Protein AF-A0A0D0BKU7-F1 (afdb_monomer_lite)

Sequence (156 aa):
MKSRGRLQRLSLDFAKAADAMRTWAISEEDDLSDILSSSRTLLAHFSGALSRYSSIQNVIRDNMKAVRTREESLDDLQRRRRRTAASVESIRKKLTRMNQETKAFSAQTDALNTSCEEMRNLDAKIAREQSTIVAFKRKCTKNWLTLKFGGLAECC

InterPro domains:
  IPR027267 AH/BAR domain superfamily [G3DSA:1.20.1270.60] (3-156)
  IPR028245 Eisosome component PIL1/LSP1 [PTHR31962] (7-156)

pLDDT: mean 93.29, std 6.74, range [48.31, 98.38]

Radius of gyration: 30.94 Å; chains: 1; bounding box: 67×17×88 Å

Structure (mmCIF, N/CA/C/O backbone):
data_AF-A0A0D0BKU7-F1
#
_entry.id   AF-A0A0D0BKU7-F1
#
loop_
_atom_site.group_PDB
_atom_site.id
_atom_site.type_symbol
_atom_site.label_atom_id
_atom_site.label_alt_id
_atom_site.label_comp_id
_atom_site.label_asym_id
_atom_site.label_entity_id
_atom_site.label_seq_id
_atom_site.pdbx_PDB_ins_code
_atom_site.Cartn_x
_atom_site.Cartn_y
_atom_site.Cartn_z
_atom_site.occupancy
_atom_site.B_iso_or_equiv
_atom_site.auth_seq_id
_atom_site.auth_comp_id
_atom_site.auth_asym_id
_atom_site.auth_atom_id
_atom_site.pdbx_PDB_model_num
ATOM 1 N N . MET A 1 1 ? 15.046 -5.306 1.803 1.00 48.31 1 MET A N 1
ATOM 2 C CA . MET A 1 1 ? 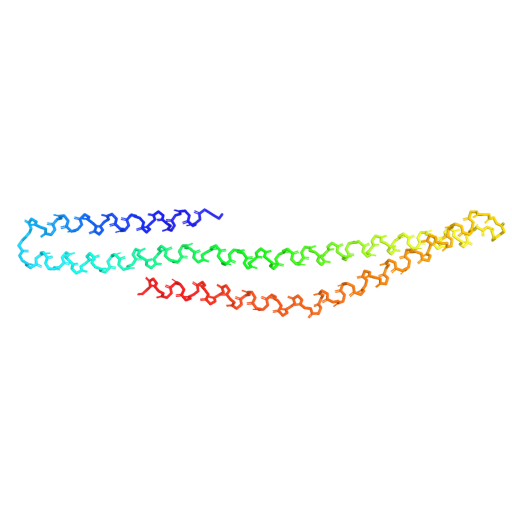14.553 -4.572 0.608 1.00 48.31 1 MET A CA 1
ATOM 3 C C . MET A 1 1 ? 15.610 -3.591 0.054 1.00 48.31 1 MET A C 1
ATOM 5 O O . MET A 1 1 ? 15.347 -2.405 -0.092 1.00 48.31 1 MET A O 1
ATOM 9 N N . LYS A 1 2 ? 16.818 -4.092 -0.272 1.00 57.75 2 LYS A N 1
ATOM 10 C CA . LYS A 1 2 ? 17.979 -3.330 -0.800 1.00 57.75 2 LYS A CA 1
ATOM 11 C C . LYS A 1 2 ? 17.937 -3.108 -2.333 1.00 57.75 2 LYS A C 1
ATOM 13 O O . LYS A 1 2 ? 18.908 -2.641 -2.909 1.00 57.75 2 LYS A O 1
ATOM 18 N N . SER A 1 3 ? 16.852 -3.479 -3.022 1.00 63.75 3 SER A N 1
ATOM 19 C CA . SER A 1 3 ? 16.828 -3.588 -4.493 1.00 63.75 3 SER A CA 1
ATOM 20 C C . SER A 1 3 ? 16.721 -2.261 -5.250 1.00 63.75 3 SER A C 1
ATOM 22 O O . SER A 1 3 ? 17.316 -2.161 -6.311 1.00 63.75 3 SER A O 1
ATOM 24 N N . ARG A 1 4 ? 16.047 -1.228 -4.722 1.00 69.88 4 ARG A N 1
ATOM 25 C CA . ARG A 1 4 ? 15.916 0.076 -5.414 1.00 69.88 4 ARG A CA 1
ATOM 26 C C . ARG A 1 4 ? 17.271 0.738 -5.666 1.00 69.88 4 ARG A C 1
ATOM 28 O O . ARG A 1 4 ? 17.563 1.118 -6.791 1.00 69.88 4 ARG A O 1
ATOM 35 N N . GLY A 1 5 ? 18.106 0.837 -4.628 1.00 78.94 5 GLY A N 1
ATOM 36 C CA . GLY A 1 5 ? 19.455 1.395 -4.769 1.00 78.94 5 GLY A CA 1
ATOM 37 C C . GLY A 1 5 ? 20.294 0.611 -5.778 1.00 78.94 5 GLY A C 1
ATOM 38 O O . GLY A 1 5 ? 21.101 1.196 -6.486 1.00 78.94 5 GLY A O 1
ATOM 39 N N . ARG A 1 6 ? 20.037 -0.698 -5.909 1.00 87.00 6 ARG A N 1
ATOM 40 C CA . ARG A 1 6 ? 20.679 -1.546 -6.917 1.00 87.00 6 ARG A CA 1
ATOM 41 C C . ARG A 1 6 ? 20.151 -1.295 -8.331 1.00 87.00 6 ARG A C 1
ATOM 43 O O . ARG A 1 6 ? 20.965 -1.236 -9.233 1.00 87.00 6 ARG A O 1
ATOM 50 N N . LEU A 1 7 ? 18.845 -1.088 -8.525 1.00 90.19 7 LEU A N 1
ATOM 51 C CA . LEU A 1 7 ? 18.269 -0.756 -9.840 1.00 90.19 7 LEU A CA 1
ATOM 52 C C . LEU A 1 7 ? 18.706 0.629 -10.323 1.00 90.19 7 LEU A C 1
ATOM 54 O O . LEU A 1 7 ? 19.073 0.791 -11.479 1.00 90.19 7 LEU A O 1
ATOM 58 N N . GLN A 1 8 ? 18.709 1.620 -9.429 1.00 91.94 8 GLN A N 1
ATOM 59 C CA . GLN A 1 8 ? 19.170 2.963 -9.775 1.00 91.94 8 GLN A CA 1
ATOM 60 C C . GLN A 1 8 ? 20.672 2.983 -10.073 1.00 91.94 8 GLN A C 1
ATOM 62 O O . GLN A 1 8 ? 21.093 3.622 -11.029 1.00 91.94 8 GLN A O 1
ATOM 67 N N . ARG A 1 9 ? 21.473 2.237 -9.305 1.00 93.31 9 ARG A N 1
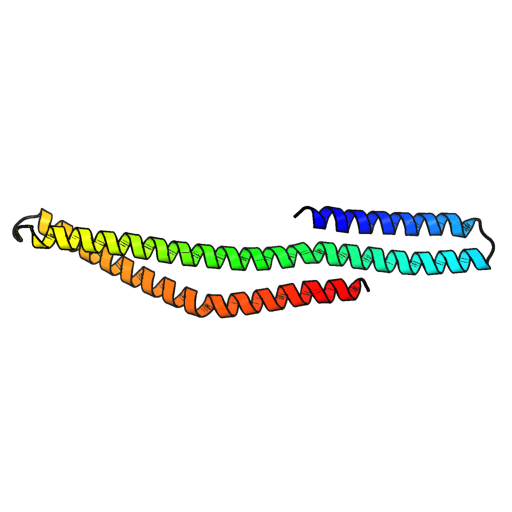ATOM 68 C CA . ARG A 1 9 ? 22.894 2.048 -9.607 1.00 93.31 9 ARG A CA 1
ATOM 69 C C . ARG A 1 9 ? 23.102 1.344 -10.948 1.00 93.31 9 ARG A C 1
ATOM 71 O O . ARG A 1 9 ? 23.879 1.833 -11.747 1.00 93.31 9 ARG A O 1
ATOM 78 N N . LEU A 1 10 ? 22.360 0.272 -11.219 1.00 93.06 10 LEU A N 1
ATOM 79 C CA . LEU A 1 10 ? 22.442 -0.456 -12.485 1.00 93.06 10 LEU A CA 1
ATOM 80 C C . LEU A 1 10 ? 22.086 0.438 -13.685 1.00 93.06 10 LEU A C 1
ATOM 82 O O . LEU A 1 10 ? 22.771 0.402 -14.698 1.00 93.06 10 LEU A O 1
ATOM 86 N N . SER A 1 11 ? 21.064 1.289 -13.555 1.00 94.88 11 SER A N 1
ATOM 87 C CA . SER A 1 11 ? 20.730 2.298 -14.570 1.00 94.88 11 SER A CA 1
ATOM 88 C C . SER A 1 11 ? 21.899 3.259 -14.819 1.00 94.88 11 SER A C 1
ATOM 90 O O . SER A 1 11 ? 22.265 3.482 -15.972 1.00 94.88 11 SER A O 1
ATOM 92 N N . LEU A 1 12 ? 22.540 3.761 -13.757 1.00 95.19 12 LEU A N 1
ATOM 93 C CA . LEU A 1 12 ? 23.724 4.619 -13.876 1.00 95.19 12 LEU A CA 1
ATOM 94 C C . LEU A 1 12 ? 24.910 3.895 -14.525 1.00 95.19 12 LEU A C 1
ATOM 96 O O . LEU A 1 12 ? 25.623 4.501 -15.320 1.00 95.19 12 LEU A O 1
ATOM 100 N N . ASP A 1 13 ? 25.118 2.619 -14.209 1.00 95.94 13 ASP A N 1
ATOM 101 C CA . ASP A 1 13 ? 26.193 1.817 -14.795 1.00 95.94 13 ASP A CA 1
ATOM 102 C C . ASP A 1 13 ? 25.966 1.623 -16.309 1.00 95.94 13 ASP A C 1
ATOM 104 O O . ASP A 1 13 ? 26.893 1.812 -17.095 1.00 95.94 13 ASP A O 1
ATOM 108 N N . PHE A 1 14 ? 24.723 1.376 -16.743 1.00 95.44 14 PHE A N 1
ATOM 109 C CA . PHE A 1 14 ? 24.377 1.323 -18.169 1.00 95.44 14 PHE A CA 1
ATOM 110 C C . PHE A 1 14 ? 24.501 2.673 -18.880 1.00 95.44 14 PHE A C 1
ATOM 112 O O . PHE A 1 14 ? 24.962 2.714 -20.018 1.00 95.44 14 PHE A O 1
ATOM 119 N N . ALA A 1 15 ? 24.151 3.781 -18.218 1.00 94.81 15 ALA A N 1
ATOM 120 C CA . ALA A 1 15 ? 24.344 5.117 -18.785 1.00 94.81 15 ALA A CA 1
ATOM 121 C C . ALA A 1 15 ? 25.834 5.407 -19.029 1.00 94.81 15 ALA A C 1
ATOM 123 O O . ALA A 1 15 ? 26.216 5.854 -20.106 1.00 94.81 15 ALA A O 1
ATOM 124 N N . LYS A 1 16 ? 26.697 5.060 -18.066 1.00 96.00 16 LYS A N 1
ATOM 125 C CA . LYS A 1 16 ? 28.154 5.194 -18.215 1.00 96.00 16 LYS A CA 1
ATOM 126 C C . LYS A 1 16 ? 28.708 4.322 -19.336 1.00 96.00 16 LYS A C 1
ATOM 128 O O . LYS A 1 16 ? 29.554 4.783 -20.094 1.00 96.00 16 LYS A O 1
ATOM 133 N N . ALA A 1 17 ? 28.235 3.082 -19.455 1.00 94.69 17 ALA A N 1
ATOM 134 C CA . ALA A 1 17 ? 28.620 2.205 -20.557 1.00 94.69 17 ALA A CA 1
ATOM 135 C C . ALA A 1 17 ? 28.199 2.789 -21.919 1.00 94.69 17 ALA A C 1
ATOM 137 O O . ALA A 1 17 ? 28.977 2.753 -22.870 1.00 94.69 17 ALA A O 1
ATOM 138 N N . ALA A 1 18 ? 27.012 3.400 -22.001 1.00 94.38 18 ALA A N 1
ATOM 139 C CA . ALA A 1 18 ? 26.542 4.084 -23.203 1.00 94.38 18 ALA A CA 1
ATOM 140 C C . ALA A 1 18 ? 27.441 5.278 -23.585 1.00 94.38 18 ALA A C 1
ATOM 142 O O . ALA A 1 18 ? 27.753 5.475 -24.760 1.00 94.38 18 ALA A O 1
ATOM 143 N N . ASP A 1 19 ? 27.911 6.056 -22.610 1.00 93.25 19 ASP A N 1
ATOM 144 C CA . ASP A 1 19 ? 28.832 7.171 -22.863 1.00 93.25 19 ASP A CA 1
ATOM 145 C C . ASP A 1 19 ? 30.258 6.714 -23.207 1.00 93.25 19 ASP A C 1
ATOM 147 O O . ASP A 1 19 ? 30.926 7.335 -24.040 1.00 93.25 19 ASP A O 1
ATOM 151 N N . ALA A 1 20 ? 30.713 5.595 -22.639 1.00 93.62 20 ALA A N 1
ATOM 152 C CA . ALA A 1 20 ? 31.970 4.968 -23.034 1.00 93.62 20 ALA A CA 1
ATOM 153 C C . ALA A 1 20 ? 31.926 4.510 -24.502 1.00 93.62 20 ALA A C 1
ATOM 155 O O . ALA A 1 20 ? 32.843 4.823 -25.258 1.00 93.62 20 ALA A O 1
ATOM 156 N N . MET A 1 21 ? 30.826 3.879 -24.938 1.00 92.19 21 MET A N 1
ATOM 157 C CA . MET A 1 21 ? 30.629 3.497 -26.345 1.00 92.19 21 MET A CA 1
ATOM 158 C C . MET A 1 21 ? 30.649 4.704 -27.286 1.00 92.19 21 MET A C 1
ATOM 160 O O . MET A 1 21 ? 31.248 4.625 -28.351 1.00 92.19 21 MET A O 1
ATOM 164 N N . ARG A 1 22 ? 30.075 5.848 -26.880 1.00 90.06 22 ARG A N 1
ATOM 165 C CA . ARG A 1 22 ? 30.182 7.101 -27.654 1.00 90.06 22 ARG A CA 1
ATOM 166 C C . ARG A 1 22 ? 31.626 7.518 -27.868 1.00 90.06 22 ARG A C 1
ATOM 168 O O . ARG A 1 22 ? 31.985 7.971 -28.944 1.00 90.06 22 ARG A O 1
ATOM 175 N N . THR A 1 23 ? 32.406 7.459 -26.795 1.00 91.69 23 THR A N 1
ATOM 176 C CA . THR A 1 23 ? 33.792 7.925 -26.799 1.00 91.69 23 THR A CA 1
ATOM 177 C C . THR A 1 23 ? 34.633 7.026 -27.691 1.00 91.69 23 THR A C 1
ATOM 179 O O . THR A 1 23 ? 35.465 7.526 -28.437 1.00 91.69 23 THR A O 1
ATOM 182 N N . TRP A 1 24 ? 34.357 5.723 -27.655 1.00 92.31 24 TRP A N 1
ATOM 183 C CA . TRP A 1 24 ? 35.024 4.752 -28.503 1.00 92.31 24 TRP A CA 1
ATOM 184 C C . TRP A 1 24 ? 34.643 4.908 -29.981 1.00 92.31 24 TRP A C 1
ATOM 186 O O . TRP A 1 24 ? 35.525 4.969 -30.821 1.00 92.31 24 TRP A O 1
ATOM 196 N N . ALA A 1 25 ? 33.361 5.108 -30.303 1.00 92.25 25 ALA A N 1
ATOM 197 C CA . ALA A 1 25 ? 32.891 5.260 -31.685 1.00 92.25 25 ALA A CA 1
ATOM 198 C C . ALA A 1 25 ? 33.574 6.395 -32.475 1.00 92.25 25 ALA A C 1
ATOM 200 O O . ALA A 1 25 ? 33.624 6.342 -33.699 1.00 92.25 25 ALA A O 1
ATOM 201 N N . ILE A 1 26 ? 34.094 7.424 -31.794 1.00 91.75 26 ILE A N 1
ATOM 202 C CA . ILE A 1 26 ? 34.772 8.568 -32.429 1.00 91.75 26 ILE A CA 1
ATOM 203 C C . ILE A 1 26 ? 36.131 8.171 -33.030 1.00 91.75 26 ILE A C 1
ATOM 205 O O . ILE A 1 26 ? 36.585 8.826 -33.964 1.00 91.75 26 ILE A O 1
ATOM 209 N N . SER A 1 27 ? 36.796 7.144 -32.492 1.00 91.56 27 SER A N 1
ATOM 210 C CA . SER A 1 27 ? 38.123 6.711 -32.953 1.00 91.56 27 SER A CA 1
ATOM 211 C C . SER A 1 27 ? 38.093 5.575 -33.974 1.00 91.56 27 SER A C 1
ATOM 213 O O . SER A 1 27 ? 39.158 5.132 -34.390 1.00 91.56 27 SER A O 1
ATOM 215 N N . GLU A 1 28 ? 36.909 5.090 -34.342 1.00 94.75 28 GLU A N 1
ATOM 216 C CA . GLU A 1 28 ? 36.735 3.903 -35.181 1.00 94.75 28 GLU A CA 1
ATOM 217 C C . GLU A 1 28 ? 36.316 4.255 -36.613 1.00 94.75 28 GLU A C 1
ATOM 219 O O . GLU A 1 28 ? 35.827 5.352 -36.887 1.00 94.75 28 GLU A O 1
ATOM 224 N N . GLU A 1 29 ? 36.499 3.299 -37.527 1.00 94.25 29 GLU A N 1
ATOM 225 C CA . GLU A 1 29 ? 36.007 3.385 -38.907 1.00 94.25 29 GLU A CA 1
ATOM 226 C C . GLU A 1 29 ? 34.468 3.367 -38.969 1.00 94.25 29 GLU A C 1
ATOM 228 O O . GLU A 1 29 ? 33.795 2.944 -38.024 1.00 94.25 29 GLU A O 1
ATOM 233 N N . ASP A 1 30 ? 33.917 3.832 -40.094 1.00 92.88 30 ASP A N 1
ATOM 234 C CA . ASP A 1 30 ? 32.496 4.185 -40.260 1.00 92.88 30 ASP A CA 1
ATOM 235 C C . ASP A 1 30 ? 31.543 3.045 -39.847 1.00 92.88 30 ASP A C 1
ATOM 237 O O . ASP A 1 30 ? 30.624 3.250 -39.053 1.00 92.88 30 ASP A O 1
ATOM 241 N N . ASP A 1 31 ? 31.839 1.813 -40.271 1.00 94.25 31 ASP A N 1
ATOM 242 C CA . ASP A 1 31 ? 31.034 0.622 -39.974 1.00 94.25 31 ASP A CA 1
ATOM 243 C C . ASP A 1 31 ? 30.926 0.343 -38.463 1.00 94.25 31 ASP A C 1
ATOM 245 O O . ASP A 1 31 ? 29.851 0.054 -37.927 1.00 94.25 31 ASP A O 1
ATOM 249 N N . LEU A 1 32 ? 32.049 0.430 -37.743 1.00 92.19 32 LEU A N 1
ATOM 250 C CA . LEU A 1 32 ? 32.085 0.177 -36.304 1.00 92.19 32 LEU A CA 1
ATOM 251 C C . LEU A 1 32 ? 31.519 1.370 -35.524 1.00 92.19 32 LEU A C 1
ATOM 253 O O . LEU A 1 32 ? 30.840 1.177 -34.510 1.00 92.19 32 LEU A O 1
ATOM 257 N N . SER A 1 33 ? 31.744 2.590 -36.016 1.00 93.75 33 SER A N 1
ATOM 258 C CA . SER A 1 33 ? 31.162 3.810 -35.458 1.00 93.75 33 SER A CA 1
ATOM 259 C C . SER A 1 33 ? 29.628 3.779 -35.495 1.00 93.75 33 SER A C 1
ATOM 261 O O . SER A 1 33 ? 28.981 4.112 -34.491 1.00 93.75 33 SER A O 1
ATOM 263 N N . ASP A 1 34 ? 29.033 3.295 -36.591 1.00 94.25 34 ASP A N 1
ATOM 264 C CA . ASP A 1 34 ? 27.580 3.146 -36.737 1.00 94.25 34 ASP A CA 1
ATOM 265 C C . ASP A 1 34 ? 27.004 2.089 -35.776 1.00 94.25 34 ASP A C 1
ATOM 267 O O . ASP A 1 34 ? 26.062 2.356 -35.016 1.00 94.25 34 ASP A O 1
ATOM 271 N N . ILE A 1 35 ? 27.632 0.907 -35.701 1.00 95.00 35 ILE A N 1
ATOM 272 C CA . ILE A 1 35 ? 27.214 -0.168 -34.782 1.00 95.00 35 ILE A CA 1
ATOM 273 C C . ILE A 1 35 ? 27.288 0.294 -33.321 1.00 95.00 35 ILE A C 1
ATOM 275 O O . ILE A 1 35 ? 26.357 0.051 -32.540 1.00 95.00 35 ILE A O 1
ATOM 279 N N . LEU A 1 36 ? 28.372 0.970 -32.928 1.00 94.31 36 LEU A N 1
ATOM 280 C CA . LEU A 1 36 ? 28.547 1.488 -31.569 1.00 94.31 36 LEU A CA 1
ATOM 281 C C . LEU A 1 36 ? 27.534 2.594 -31.248 1.00 94.31 36 LEU A C 1
ATOM 283 O O . LEU A 1 36 ? 26.991 2.626 -30.139 1.00 94.31 36 LEU A O 1
ATOM 287 N N . SER A 1 37 ? 27.225 3.463 -32.210 1.00 92.62 37 SER A N 1
ATOM 288 C CA . SER A 1 37 ? 26.225 4.527 -32.059 1.00 92.62 37 SER A CA 1
ATOM 289 C C . SER A 1 37 ? 24.805 3.970 -31.899 1.00 92.62 37 SER A C 1
ATOM 291 O O . SER A 1 37 ? 24.054 4.401 -31.011 1.00 92.62 37 SER A O 1
ATOM 293 N N . SER A 1 38 ? 24.454 2.952 -32.683 1.00 94.19 38 SER A N 1
ATOM 294 C CA . SER A 1 38 ? 23.182 2.232 -32.568 1.00 94.19 38 SER A CA 1
ATOM 295 C C . SER A 1 38 ? 23.071 1.484 -31.233 1.00 94.19 38 SER A C 1
ATOM 297 O O . SER A 1 38 ? 22.084 1.629 -30.503 1.00 94.19 38 SER A O 1
ATOM 299 N N . SER A 1 39 ? 24.127 0.764 -30.843 1.00 95.00 39 SER A N 1
ATOM 300 C CA . SER A 1 39 ? 24.201 0.027 -29.571 1.00 95.00 39 SER A CA 1
ATOM 301 C C . SER A 1 39 ? 24.096 0.955 -28.360 1.00 95.00 39 SER A C 1
ATOM 303 O O . SER A 1 39 ? 23.376 0.668 -27.399 1.00 95.00 39 SER A O 1
ATOM 305 N N . ARG A 1 40 ? 24.755 2.118 -28.419 1.00 95.00 40 ARG A N 1
ATOM 306 C CA . ARG A 1 40 ? 24.631 3.179 -27.417 1.00 95.00 40 ARG A CA 1
ATOM 307 C C . ARG A 1 40 ? 23.189 3.636 -27.253 1.00 95.00 40 ARG A C 1
ATOM 309 O O . ARG A 1 40 ? 22.737 3.790 -26.119 1.00 95.00 40 ARG A O 1
ATOM 316 N N . THR A 1 41 ? 22.494 3.884 -28.358 1.00 94.50 41 THR A N 1
ATOM 317 C CA . THR A 1 41 ? 21.114 4.382 -28.338 1.00 94.50 41 THR A CA 1
ATOM 318 C C . THR A 1 41 ? 20.194 3.391 -27.627 1.00 94.50 41 THR A C 1
ATOM 320 O O . THR A 1 41 ? 19.480 3.773 -26.698 1.00 94.50 41 THR A O 1
ATOM 323 N N . LEU A 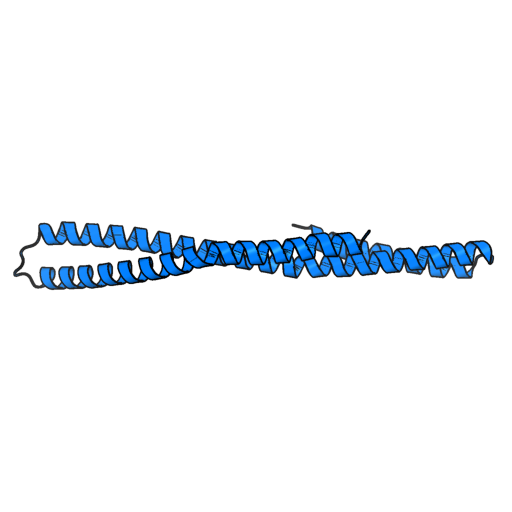1 42 ? 20.293 2.101 -27.961 1.00 94.38 42 LEU A N 1
ATOM 324 C CA . LEU A 1 42 ? 19.546 1.038 -27.280 1.00 94.38 42 LEU A CA 1
ATOM 325 C C . LEU A 1 42 ? 19.863 0.981 -25.779 1.00 94.38 42 LEU A C 1
ATOM 3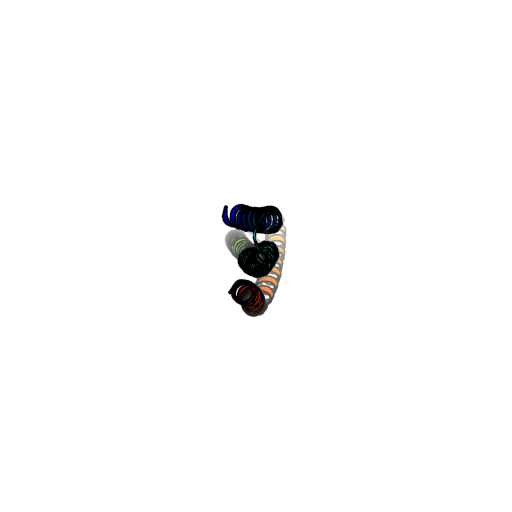27 O O . LEU A 1 42 ? 18.953 0.925 -24.947 1.00 94.38 42 LEU A O 1
ATOM 331 N N . LEU A 1 43 ? 21.146 1.060 -25.411 1.00 94.56 43 LEU A N 1
ATOM 332 C CA . LEU A 1 43 ? 21.559 0.997 -24.009 1.00 94.56 43 LEU A CA 1
ATOM 333 C C . LEU A 1 43 ? 21.103 2.221 -23.200 1.00 94.56 43 LEU A C 1
ATOM 335 O O . LEU A 1 43 ? 20.720 2.088 -22.036 1.00 94.56 43 LEU A O 1
ATOM 339 N N . ALA A 1 44 ? 21.102 3.406 -23.814 1.00 93.94 44 ALA A N 1
ATOM 340 C CA . ALA A 1 44 ? 20.592 4.631 -23.208 1.00 93.94 44 ALA A CA 1
ATOM 341 C C . ALA A 1 44 ? 19.074 4.554 -22.976 1.00 93.94 44 ALA A C 1
ATOM 343 O O . ALA A 1 44 ? 18.604 4.912 -21.892 1.00 93.94 44 ALA A O 1
ATOM 344 N N . HIS A 1 45 ? 18.310 4.024 -23.940 1.00 94.56 45 HIS A N 1
ATOM 345 C CA . HIS A 1 45 ? 16.875 3.775 -23.769 1.00 94.56 45 HIS A CA 1
ATOM 346 C C . HIS A 1 45 ? 16.602 2.802 -22.619 1.00 94.56 45 HIS A C 1
ATOM 348 O O . HIS A 1 45 ? 15.799 3.110 -21.734 1.00 94.56 45 HIS A O 1
ATOM 354 N N . PHE A 1 46 ? 17.324 1.681 -22.571 1.00 95.06 46 PHE A N 1
ATOM 355 C CA . PHE A 1 46 ? 17.194 0.704 -21.492 1.00 95.06 46 PHE A CA 1
ATOM 356 C C . PHE A 1 46 ? 17.568 1.294 -20.122 1.00 95.06 46 PHE A C 1
ATOM 358 O O . PHE A 1 46 ? 16.845 1.114 -19.139 1.00 95.06 46 PHE A O 1
ATOM 365 N N . SER A 1 47 ? 18.655 2.070 -20.045 1.00 95.50 47 SER A N 1
ATOM 366 C CA . SER A 1 47 ? 19.042 2.787 -18.823 1.00 95.50 47 SER A CA 1
ATOM 367 C C . SER A 1 47 ? 17.943 3.747 -18.348 1.00 95.50 47 SER A C 1
ATOM 369 O O . SER A 1 47 ? 17.623 3.775 -17.151 1.00 95.50 47 SER A O 1
ATOM 371 N N . GLY A 1 48 ? 17.329 4.494 -19.273 1.00 94.69 48 GLY A N 1
ATOM 372 C CA . GLY A 1 48 ? 16.212 5.394 -18.996 1.00 94.69 48 GLY A CA 1
ATOM 373 C C . GLY A 1 48 ? 14.979 4.659 -18.464 1.00 94.69 48 GLY A C 1
ATOM 374 O O . GLY A 1 48 ? 14.437 5.041 -17.420 1.00 94.69 48 GLY A O 1
ATOM 375 N N . ALA A 1 49 ? 14.584 3.565 -19.121 1.00 95.31 49 ALA A N 1
ATOM 376 C CA . ALA A 1 49 ? 13.492 2.701 -18.677 1.00 95.31 49 ALA A CA 1
ATOM 377 C C . ALA A 1 49 ? 13.746 2.145 -17.267 1.00 95.31 49 ALA A C 1
ATOM 379 O O . ALA A 1 49 ? 12.885 2.225 -16.390 1.00 95.31 49 ALA A O 1
ATOM 380 N N . LEU A 1 50 ? 14.970 1.690 -16.990 1.00 94.94 50 LEU A N 1
ATOM 381 C CA . LEU A 1 50 ? 15.354 1.158 -15.685 1.00 94.94 50 LEU A CA 1
ATOM 382 C C . LEU A 1 50 ? 15.317 2.222 -14.574 1.00 94.94 50 LEU A C 1
ATOM 384 O O . LEU A 1 50 ? 14.892 1.939 -13.446 1.00 94.94 50 LEU A O 1
ATOM 388 N N . SER A 1 51 ? 15.720 3.458 -14.883 1.00 94.31 51 SER A N 1
ATOM 389 C CA . SER A 1 51 ? 15.620 4.601 -13.964 1.00 94.31 51 SER A CA 1
ATOM 390 C C . SER A 1 51 ? 14.161 4.902 -13.608 1.00 94.31 51 SER A C 1
ATOM 392 O O . SER A 1 51 ? 13.799 5.008 -12.428 1.00 94.31 51 SER A O 1
ATOM 394 N N . ARG A 1 52 ? 13.290 4.950 -14.622 1.00 93.31 52 ARG A N 1
ATOM 395 C CA . ARG A 1 52 ? 11.844 5.140 -14.457 1.00 93.31 52 ARG A CA 1
ATOM 396 C C . ARG A 1 52 ? 11.209 3.991 -13.673 1.00 93.31 52 ARG A C 1
ATOM 398 O O . ARG A 1 52 ? 10.481 4.224 -12.711 1.00 93.31 52 ARG A O 1
ATOM 405 N N . TYR A 1 53 ? 11.557 2.748 -13.978 1.00 94.50 53 TYR A N 1
ATOM 406 C CA . TYR A 1 53 ? 11.078 1.591 -13.230 1.00 94.50 53 TYR A CA 1
ATOM 407 C C . TYR A 1 53 ? 11.511 1.610 -11.754 1.00 94.50 53 TYR A C 1
ATOM 409 O O . TYR A 1 53 ? 10.744 1.231 -10.859 1.00 94.50 53 TYR A O 1
ATOM 417 N N . SER A 1 54 ? 12.723 2.098 -11.470 1.00 93.81 54 SER A N 1
ATOM 418 C CA . SER A 1 54 ? 13.212 2.308 -10.103 1.00 93.81 54 SER A CA 1
ATOM 419 C C . SER A 1 54 ? 12.390 3.361 -9.347 1.00 93.81 54 SER A C 1
ATOM 421 O O . SER A 1 54 ? 12.082 3.169 -8.163 1.00 93.81 54 SER A O 1
ATOM 423 N N . SER A 1 55 ? 11.977 4.447 -10.013 1.00 91.62 55 SER A N 1
ATOM 424 C CA . SER A 1 55 ? 11.167 5.507 -9.396 1.00 91.62 55 SER A CA 1
ATOM 425 C C . SER A 1 55 ? 9.751 5.023 -9.048 1.00 91.62 55 SER A C 1
ATOM 427 O O . SER A 1 55 ? 9.277 5.267 -7.933 1.00 91.62 55 SER A O 1
ATOM 429 N N . ILE A 1 56 ? 9.136 4.219 -9.924 1.00 93.69 56 ILE A N 1
ATOM 430 C CA . ILE A 1 56 ? 7.815 3.601 -9.724 1.00 93.69 56 ILE A CA 1
ATOM 431 C C . ILE A 1 56 ? 7.757 2.750 -8.440 1.00 93.69 56 ILE A C 1
ATOM 433 O O . ILE A 1 56 ? 6.711 2.673 -7.786 1.00 93.69 56 ILE A O 1
ATOM 437 N N . GLN A 1 57 ? 8.877 2.154 -8.006 1.00 91.81 57 GLN A N 1
ATOM 438 C CA . GLN A 1 57 ? 8.916 1.356 -6.771 1.00 91.81 57 GLN A CA 1
ATOM 439 C C . GLN A 1 57 ? 8.512 2.152 -5.515 1.00 91.81 57 GLN A C 1
ATOM 441 O O . GLN A 1 57 ? 8.072 1.543 -4.536 1.00 91.81 57 GLN A O 1
ATOM 446 N N . ASN A 1 58 ? 8.648 3.485 -5.510 1.00 91.00 58 ASN A N 1
ATOM 447 C CA . ASN A 1 58 ? 8.168 4.315 -4.399 1.00 91.00 58 ASN A CA 1
ATOM 448 C C . ASN A 1 58 ? 6.643 4.310 -4.329 1.00 91.00 58 ASN A C 1
ATOM 450 O O . ASN A 1 58 ? 6.083 3.986 -3.288 1.00 91.00 58 ASN A O 1
ATOM 454 N N . VAL A 1 59 ? 5.982 4.550 -5.461 1.00 91.88 59 VAL A N 1
ATOM 455 C CA . VAL A 1 59 ? 4.518 4.565 -5.548 1.00 91.88 59 VAL A CA 1
ATOM 456 C C . VAL A 1 59 ? 3.940 3.206 -5.152 1.00 91.88 59 VAL A C 1
ATOM 458 O O . VAL A 1 59 ? 2.978 3.130 -4.387 1.00 91.88 59 VAL A O 1
ATOM 461 N N . ILE A 1 60 ? 4.559 2.111 -5.606 1.00 94.69 60 ILE A N 1
ATOM 462 C CA . ILE A 1 60 ? 4.183 0.744 -5.210 1.00 94.69 60 ILE A CA 1
ATOM 463 C C . ILE A 1 60 ? 4.271 0.575 -3.689 1.00 94.69 60 ILE A C 1
ATOM 465 O O . ILE A 1 60 ? 3.330 0.090 -3.057 1.00 94.69 60 ILE A O 1
ATOM 469 N N . ARG A 1 61 ? 5.388 1.005 -3.090 1.00 93.38 61 ARG A N 1
ATOM 470 C CA . ARG A 1 61 ? 5.603 0.924 -1.642 1.00 93.38 61 ARG A CA 1
ATOM 471 C C . ARG A 1 61 ? 4.565 1.731 -0.876 1.00 93.38 61 ARG A C 1
ATOM 473 O O . ARG A 1 61 ? 4.071 1.244 0.136 1.00 93.38 61 ARG A O 1
ATOM 480 N N . ASP A 1 62 ? 4.247 2.933 -1.332 1.00 94.69 62 ASP A N 1
ATOM 481 C CA . ASP A 1 62 ? 3.306 3.810 -0.643 1.00 94.69 62 ASP A CA 1
ATOM 482 C C . ASP A 1 62 ? 1.885 3.239 -0.686 1.00 94.69 62 ASP A C 1
ATOM 484 O O . ASP A 1 62 ? 1.202 3.240 0.336 1.00 94.69 62 ASP A O 1
ATOM 488 N N . ASN A 1 63 ? 1.480 2.610 -1.797 1.00 94.88 63 ASN A N 1
ATOM 489 C CA . ASN A 1 63 ? 0.217 1.867 -1.845 1.00 94.88 63 ASN A CA 1
ATOM 490 C C . ASN A 1 63 ? 0.206 0.675 -0.866 1.00 94.88 63 ASN A C 1
ATOM 492 O O . ASN A 1 63 ? -0.779 0.474 -0.157 1.00 94.88 63 ASN A O 1
ATOM 496 N N . MET A 1 64 ? 1.292 -0.108 -0.790 1.00 95.81 64 MET A N 1
ATOM 497 C CA . MET A 1 64 ? 1.389 -1.231 0.158 1.00 95.81 64 MET A CA 1
ATOM 498 C C . MET A 1 64 ? 1.370 -0.762 1.619 1.00 95.81 64 MET A C 1
ATOM 500 O O . MET A 1 64 ? 0.720 -1.380 2.461 1.00 95.81 64 MET A O 1
ATOM 504 N N . LYS A 1 65 ? 2.061 0.343 1.924 1.00 97.12 65 LYS A N 1
ATOM 505 C CA . LYS A 1 65 ? 2.030 0.972 3.249 1.00 97.12 65 LYS A CA 1
ATOM 506 C C . LYS A 1 65 ? 0.627 1.448 3.600 1.00 97.12 65 LYS A C 1
ATOM 508 O O . LYS A 1 65 ? 0.167 1.148 4.689 1.00 97.12 65 LYS A O 1
ATOM 513 N N . ALA A 1 66 ? -0.062 2.123 2.681 1.00 96.44 66 ALA A N 1
ATOM 514 C CA . ALA A 1 66 ? -1.417 2.610 2.918 1.00 96.44 66 ALA A CA 1
ATOM 515 C C . ALA A 1 66 ? -2.395 1.466 3.234 1.00 96.44 66 ALA A C 1
ATOM 517 O O . ALA A 1 66 ? -3.224 1.598 4.133 1.00 96.44 66 ALA A O 1
ATOM 518 N N . VAL A 1 67 ? -2.273 0.324 2.541 1.00 97.88 67 VAL A N 1
ATOM 519 C CA . VAL A 1 67 ? -3.034 -0.893 2.873 1.00 97.88 67 VAL A CA 1
ATOM 520 C C . VAL A 1 67 ? -2.725 -1.360 4.290 1.00 97.88 67 VAL A C 1
ATOM 522 O O . VAL A 1 67 ? -3.655 -1.512 5.079 1.00 97.88 67 VAL A O 1
ATOM 525 N N . ARG A 1 68 ? -1.442 -1.520 4.628 1.00 97.88 68 ARG A N 1
ATOM 526 C CA . ARG A 1 68 ? -1.028 -1.966 5.961 1.00 97.88 68 ARG A CA 1
ATOM 527 C C . ARG A 1 68 ? -1.532 -1.035 7.062 1.00 97.88 68 ARG A C 1
ATOM 529 O O . ARG A 1 68 ? -2.096 -1.509 8.035 1.00 97.88 68 ARG A O 1
ATOM 536 N N . THR A 1 69 ? -1.388 0.278 6.898 1.00 97.88 69 THR A N 1
ATOM 537 C CA . THR A 1 69 ? -1.838 1.264 7.890 1.00 97.88 69 THR A CA 1
ATOM 538 C C . THR A 1 69 ? -3.341 1.159 8.155 1.00 97.88 69 THR A C 1
ATOM 540 O O . THR A 1 69 ? -3.769 1.254 9.303 1.00 97.88 69 THR A O 1
ATOM 543 N N . ARG A 1 70 ? -4.160 0.914 7.122 1.00 97.50 70 ARG A N 1
ATOM 544 C CA . ARG A 1 70 ? -5.599 0.672 7.315 1.00 97.50 70 ARG A CA 1
ATOM 545 C C . ARG A 1 70 ? -5.885 -0.655 8.015 1.00 97.50 70 ARG A C 1
ATOM 547 O O . ARG A 1 70 ? -6.750 -0.703 8.883 1.00 97.50 70 ARG A O 1
ATOM 554 N N . GLU A 1 71 ? -5.155 -1.718 7.679 1.00 97.81 71 GLU A N 1
ATOM 555 C CA . GLU A 1 71 ? -5.269 -3.010 8.374 1.00 97.81 71 GLU A CA 1
ATOM 556 C C . GLU A 1 71 ? -4.914 -2.891 9.861 1.00 97.81 71 GLU A C 1
ATOM 558 O O . GLU A 1 71 ? -5.660 -3.375 10.709 1.00 97.81 71 GLU A O 1
ATOM 563 N N . GLU A 1 72 ? -3.817 -2.203 10.178 1.00 98.19 72 GLU A N 1
ATOM 564 C CA . GLU A 1 72 ? -3.373 -1.934 11.549 1.00 98.19 72 GLU A CA 1
ATOM 565 C C . GLU A 1 72 ? -4.398 -1.086 12.313 1.00 98.19 72 GLU A C 1
ATOM 567 O O . GLU A 1 72 ? -4.704 -1.379 13.468 1.00 98.19 72 GLU A O 1
ATOM 572 N N . SER A 1 73 ? -4.988 -0.074 11.666 1.00 97.31 73 SER A N 1
ATOM 573 C CA . SER A 1 73 ? -6.049 0.742 12.265 1.00 97.31 73 SER A CA 1
ATOM 574 C C . SER A 1 73 ? -7.304 -0.077 12.584 1.00 97.31 73 SER A C 1
ATOM 576 O O . SER A 1 73 ? -7.876 0.071 13.666 1.00 97.31 73 SER A O 1
ATOM 578 N N . LEU A 1 74 ? -7.717 -0.976 11.683 1.00 98.12 74 LEU A N 1
ATOM 579 C CA . LEU A 1 74 ? -8.844 -1.875 11.924 1.00 98.12 74 LEU A CA 1
ATOM 580 C C . LEU A 1 74 ? -8.557 -2.853 13.073 1.00 98.12 74 LEU A C 1
ATOM 582 O O . LEU A 1 74 ? -9.426 -3.067 13.922 1.00 98.12 74 LEU A O 1
ATOM 586 N N . ASP A 1 75 ? -7.356 -3.430 13.127 1.00 98.25 75 ASP A N 1
ATOM 587 C CA . ASP A 1 75 ? -6.966 -4.316 14.227 1.00 98.25 75 ASP A CA 1
ATOM 588 C C . ASP A 1 75 ? -6.938 -3.568 15.572 1.00 98.25 75 ASP A C 1
ATOM 590 O O . ASP A 1 75 ? -7.450 -4.085 16.568 1.00 98.25 75 ASP A O 1
ATOM 594 N N . ASP A 1 76 ? -6.446 -2.323 15.620 1.00 98.25 76 ASP A N 1
ATOM 595 C CA . ASP A 1 76 ? -6.505 -1.510 16.843 1.00 98.25 76 ASP A CA 1
ATOM 596 C C . ASP A 1 76 ? -7.950 -1.261 17.302 1.00 98.25 76 ASP A C 1
ATOM 598 O O . ASP A 1 76 ? -8.270 -1.480 18.475 1.00 98.25 76 ASP A O 1
ATOM 602 N N . LEU A 1 77 ? -8.857 -0.899 16.386 1.00 98.25 77 LEU A N 1
ATOM 603 C CA . LEU A 1 77 ? -10.281 -0.742 16.706 1.00 98.25 77 LEU A CA 1
ATOM 604 C C . LEU A 1 77 ? -10.864 -2.028 17.306 1.00 98.25 77 LEU A C 1
ATOM 606 O O . LEU A 1 77 ? -11.540 -1.985 18.338 1.00 98.25 77 LEU A O 1
ATOM 610 N N . GLN A 1 78 ? -10.563 -3.184 16.712 1.00 98.19 78 GLN A N 1
ATOM 611 C CA . GLN A 1 78 ? -11.022 -4.480 17.212 1.00 98.19 78 GLN A CA 1
ATOM 612 C C . GLN A 1 78 ? -10.426 -4.823 18.585 1.00 98.19 78 GLN A C 1
ATOM 614 O O . GLN A 1 78 ? -11.138 -5.322 19.461 1.00 98.19 78 GLN A O 1
ATOM 619 N N . ARG A 1 79 ? -9.138 -4.532 18.816 1.00 98.31 79 ARG A N 1
ATOM 620 C CA . ARG A 1 79 ? -8.485 -4.704 20.126 1.00 98.31 79 ARG A CA 1
ATOM 621 C C . ARG A 1 79 ? -9.122 -3.814 21.185 1.00 98.31 79 ARG A C 1
ATOM 623 O O . ARG A 1 79 ? -9.418 -4.296 22.277 1.00 98.31 79 ARG A O 1
ATOM 630 N N . ARG A 1 80 ? -9.368 -2.539 20.871 1.00 98.00 80 ARG A N 1
ATOM 631 C CA . ARG A 1 80 ? -10.071 -1.600 21.756 1.00 98.00 80 ARG A CA 1
ATOM 632 C C . ARG A 1 80 ? -11.463 -2.112 22.101 1.00 98.00 80 ARG A C 1
ATOM 634 O O . ARG A 1 80 ? -11.766 -2.229 23.280 1.00 98.00 80 ARG A O 1
ATOM 641 N N . ARG A 1 81 ? -12.240 -2.548 21.108 1.00 98.06 81 ARG A N 1
ATOM 642 C CA . ARG A 1 81 ? -13.583 -3.115 21.308 1.00 98.06 81 ARG A CA 1
ATOM 643 C C . ARG A 1 81 ? -13.577 -4.330 22.236 1.00 98.06 81 ARG A C 1
ATOM 645 O O . ARG A 1 81 ? -14.429 -4.420 23.115 1.00 98.06 81 ARG A O 1
ATOM 652 N N . ARG A 1 82 ? -12.600 -5.238 22.101 1.00 98.00 82 ARG A N 1
ATOM 653 C CA . ARG A 1 82 ? -12.422 -6.380 23.024 1.00 98.00 82 ARG A CA 1
ATOM 654 C C . ARG A 1 82 ? -12.118 -5.930 24.459 1.00 98.00 82 ARG A C 1
ATOM 656 O O . ARG A 1 82 ? -12.701 -6.472 25.394 1.00 98.00 82 ARG A O 1
ATOM 663 N N . ARG A 1 83 ? -11.244 -4.932 24.637 1.00 97.12 83 ARG A N 1
ATOM 664 C CA . ARG A 1 83 ? -10.922 -4.368 25.962 1.00 97.12 83 ARG A CA 1
ATOM 665 C C . ARG A 1 83 ? -12.136 -3.695 26.608 1.00 97.12 83 ARG A C 1
ATOM 667 O O . ARG A 1 83 ? -12.425 -3.974 27.768 1.00 97.12 83 ARG A O 1
ATOM 674 N N . THR A 1 84 ? -12.876 -2.877 25.859 1.00 97.06 84 THR A N 1
ATOM 675 C CA . THR A 1 84 ? -14.088 -2.212 26.362 1.00 97.06 84 THR A CA 1
ATOM 676 C C . THR A 1 84 ? -15.170 -3.233 26.725 1.00 97.06 84 THR A C 1
ATOM 678 O O . THR A 1 84 ? -15.767 -3.124 27.790 1.00 97.06 84 THR A O 1
ATOM 681 N N . ALA A 1 85 ? -15.354 -4.289 25.923 1.00 96.94 85 ALA A N 1
ATOM 682 C CA . ALA A 1 85 ? -16.289 -5.373 26.241 1.00 96.94 85 ALA A CA 1
ATOM 683 C C . ALA A 1 85 ? -15.940 -6.099 27.553 1.00 96.94 85 ALA A C 1
ATOM 685 O O . ALA A 1 85 ? -16.820 -6.348 28.376 1.00 96.94 85 ALA A O 1
ATOM 686 N N . ALA A 1 86 ? -14.656 -6.390 27.788 1.00 96.50 86 ALA A N 1
ATOM 687 C CA . ALA A 1 86 ? -14.208 -6.974 29.052 1.00 96.50 86 ALA A CA 1
ATOM 688 C C . ALA A 1 86 ? -14.446 -6.031 30.250 1.00 96.50 86 ALA A C 1
ATOM 690 O O . ALA A 1 86 ? -14.822 -6.489 31.331 1.00 96.50 86 ALA A O 1
ATOM 691 N N . SER A 1 87 ? -14.272 -4.718 30.056 1.00 95.00 87 SER A N 1
ATOM 692 C CA . SER A 1 87 ? -14.580 -3.702 31.073 1.00 95.00 87 SER A CA 1
ATOM 693 C C . SER A 1 87 ? -16.073 -3.670 31.415 1.00 95.00 87 SER A C 1
ATOM 695 O O . SER A 1 87 ? -16.434 -3.751 32.588 1.00 95.00 87 SER A O 1
ATOM 697 N N . VAL A 1 88 ? -16.947 -3.647 30.400 1.00 95.69 88 VAL A N 1
ATOM 698 C CA . VAL A 1 88 ? -18.412 -3.689 30.570 1.00 95.69 88 VAL A CA 1
ATOM 699 C C . VAL A 1 88 ? -18.840 -4.908 31.382 1.00 95.69 88 VAL A C 1
ATOM 701 O O . VAL A 1 88 ? -19.620 -4.777 32.325 1.00 95.69 88 VAL A O 1
ATOM 704 N N . GLU A 1 89 ? -18.298 -6.084 31.067 1.00 96.06 89 GLU A N 1
ATOM 705 C CA . GLU A 1 89 ? -18.612 -7.313 31.798 1.00 96.06 89 GLU A CA 1
ATOM 706 C C . GLU A 1 89 ? -18.138 -7.257 33.260 1.00 96.06 89 GLU A C 1
ATOM 708 O O . GLU A 1 89 ? -18.849 -7.674 34.175 1.00 96.06 89 GLU A O 1
ATOM 713 N N . SER A 1 90 ? -16.960 -6.682 33.508 1.00 94.69 90 SER A N 1
ATOM 714 C CA . SER A 1 90 ? -16.439 -6.471 34.863 1.00 94.69 90 SER A CA 1
ATOM 715 C C . SER A 1 90 ? -17.328 -5.527 35.683 1.00 94.69 90 SER A C 1
ATOM 717 O O . SER A 1 90 ? -17.665 -5.837 36.828 1.00 94.69 90 SER A O 1
ATOM 719 N N . ILE A 1 91 ? -17.767 -4.408 35.097 1.00 93.62 91 ILE A N 1
ATOM 720 C CA . ILE A 1 91 ? -18.661 -3.443 35.754 1.00 93.62 91 ILE A CA 1
ATOM 721 C C . ILE A 1 91 ? -20.028 -4.084 36.035 1.00 93.62 91 ILE A C 1
ATOM 723 O O . ILE A 1 91 ? -20.531 -3.984 37.154 1.00 93.62 91 ILE A O 1
ATOM 727 N N . ARG A 1 92 ? -20.596 -4.828 35.076 1.00 93.19 92 ARG A N 1
ATOM 728 C CA . ARG A 1 92 ? -21.861 -5.568 35.255 1.00 93.19 92 ARG A CA 1
ATOM 729 C C . ARG A 1 92 ? -21.808 -6.576 36.403 1.00 93.19 92 ARG A C 1
ATOM 731 O O . ARG A 1 92 ? -22.741 -6.643 37.206 1.00 93.19 92 ARG A O 1
ATOM 738 N N . LYS A 1 93 ? -20.709 -7.329 36.523 1.00 94.06 93 LYS A N 1
ATOM 739 C CA . LYS A 1 93 ? -20.493 -8.271 37.636 1.00 94.06 93 LYS A CA 1
ATOM 740 C C . LYS A 1 93 ? -20.366 -7.575 38.991 1.00 94.06 93 LYS A C 1
ATOM 742 O O . LYS A 1 93 ? -20.746 -8.151 40.006 1.00 94.06 93 LYS A O 1
ATOM 747 N N . LYS A 1 94 ? -19.817 -6.356 39.029 1.00 91.38 94 LYS A N 1
ATOM 748 C CA . LYS A 1 94 ? -19.753 -5.551 40.259 1.00 91.38 94 LYS A CA 1
ATOM 749 C C . LYS A 1 94 ? -21.130 -5.015 40.636 1.00 91.38 94 LYS A C 1
ATOM 751 O O . LYS A 1 94 ? -21.543 -5.196 41.774 1.00 91.38 94 LYS A O 1
ATOM 756 N N . LEU A 1 95 ? -21.860 -4.442 39.677 1.00 91.56 95 LEU A N 1
ATOM 757 C CA . LEU A 1 95 ? -23.205 -3.896 39.893 1.00 91.56 95 LEU A CA 1
ATOM 758 C C . LEU A 1 95 ? -24.191 -4.939 40.426 1.00 91.56 95 LEU A C 1
ATOM 760 O O . LEU A 1 95 ? -24.951 -4.636 41.337 1.00 91.56 95 LEU A O 1
ATOM 764 N N . THR A 1 96 ? -24.138 -6.182 39.936 1.00 89.81 96 THR A N 1
ATOM 765 C CA . THR A 1 96 ? -24.999 -7.278 40.431 1.00 89.81 96 THR A CA 1
ATOM 766 C C . THR A 1 96 ? -24.750 -7.659 41.893 1.00 89.81 96 THR A C 1
ATOM 768 O O . THR A 1 96 ? -25.601 -8.303 42.499 1.00 89.81 96 THR A O 1
ATOM 771 N N . ARG A 1 97 ? -23.609 -7.270 42.476 1.00 89.88 97 ARG A N 1
ATOM 772 C CA . ARG A 1 97 ? -23.243 -7.549 43.875 1.00 89.88 97 ARG A CA 1
ATOM 773 C C . ARG A 1 97 ? -23.337 -6.317 44.783 1.00 89.88 97 ARG A C 1
ATOM 775 O O . ARG A 1 97 ? -23.044 -6.429 45.969 1.00 89.88 97 ARG A O 1
ATOM 782 N N . MET A 1 98 ? -23.679 -5.146 44.243 1.00 86.88 98 MET A N 1
ATOM 783 C CA . MET A 1 98 ? -23.723 -3.882 44.986 1.00 86.88 98 MET A CA 1
ATOM 784 C C . MET A 1 98 ? -25.138 -3.545 45.462 1.00 86.88 98 MET A C 1
ATOM 786 O O . MET A 1 98 ? -26.116 -3.823 44.774 1.00 86.88 98 MET A O 1
ATOM 790 N N . ASN A 1 99 ? -25.233 -2.883 46.619 1.00 81.81 99 ASN A N 1
ATOM 791 C CA . ASN A 1 99 ? -26.490 -2.324 47.108 1.00 81.81 99 ASN A CA 1
ATOM 792 C C . ASN A 1 99 ? -26.842 -1.035 46.337 1.00 81.81 99 ASN A C 1
ATOM 794 O O . ASN A 1 99 ? -26.002 -0.136 46.204 1.00 81.81 99 ASN A O 1
ATOM 798 N N . GLN A 1 100 ? -28.081 -0.956 45.851 1.00 81.62 100 GLN A N 1
ATOM 799 C CA . GLN A 1 100 ? -28.568 0.066 44.917 1.00 81.62 100 GLN A CA 1
ATOM 800 C C . GLN A 1 100 ? -28.656 1.470 45.533 1.00 81.62 100 GLN A C 1
ATOM 802 O O . GLN A 1 100 ? -28.598 2.462 44.813 1.00 81.62 100 GLN A O 1
ATOM 807 N N . GLU A 1 101 ? -28.720 1.571 46.860 1.00 79.62 101 GLU A N 1
ATOM 808 C CA . GLU A 1 101 ? -28.883 2.842 47.582 1.00 79.62 101 GLU A CA 1
ATOM 809 C C . GLU A 1 101 ? -27.564 3.609 47.794 1.00 79.62 101 GLU A C 1
ATOM 811 O O . GLU A 1 101 ? -27.542 4.723 48.318 1.00 79.62 101 GLU A O 1
ATOM 816 N N . THR A 1 102 ? -26.426 3.034 47.390 1.00 83.69 102 THR A N 1
ATOM 817 C CA . THR A 1 102 ? -25.113 3.660 47.597 1.00 83.69 102 THR A CA 1
ATOM 818 C C . THR A 1 102 ? -24.750 4.620 46.461 1.00 83.69 102 THR A C 1
ATOM 820 O O . THR A 1 102 ? -24.907 4.301 45.286 1.00 83.69 102 THR A O 1
ATOM 823 N N . LYS A 1 103 ? -24.138 5.775 46.772 1.00 82.94 103 LYS A N 1
ATOM 824 C CA . LYS A 1 103 ? -23.594 6.699 45.745 1.00 82.94 103 LYS A CA 1
ATOM 825 C C . LYS A 1 103 ? -22.626 6.005 44.770 1.00 82.94 103 LYS A C 1
ATOM 827 O O . LYS A 1 103 ? -22.551 6.366 43.599 1.00 82.94 103 LYS A O 1
ATOM 832 N N . ALA A 1 104 ? -21.915 4.980 45.245 1.00 86.12 104 ALA A N 1
ATOM 833 C CA . ALA A 1 104 ? -21.029 4.154 44.430 1.00 86.12 104 ALA A CA 1
ATOM 834 C C . ALA A 1 104 ? -21.778 3.357 43.342 1.00 86.12 104 ALA A C 1
ATOM 836 O O . ALA A 1 104 ? -21.218 3.121 42.273 1.00 86.12 104 ALA A O 1
ATOM 837 N N . PHE A 1 105 ? -23.032 2.963 43.587 1.00 90.00 105 PHE A N 1
ATOM 838 C CA . PHE A 1 105 ? -23.872 2.269 42.610 1.00 90.00 105 PHE A CA 1
ATOM 839 C C . PHE A 1 105 ? -24.230 3.174 41.425 1.00 90.00 105 PHE A C 1
ATOM 841 O O . PHE A 1 105 ? -24.088 2.759 40.272 1.00 90.00 105 PHE A O 1
ATOM 848 N N . SER A 1 106 ? -24.609 4.430 41.697 1.00 88.94 106 SER A N 1
ATOM 849 C CA . SER A 1 106 ? -24.866 5.433 40.651 1.00 88.94 106 SER A CA 1
ATOM 850 C C . SER A 1 106 ? -23.632 5.631 39.770 1.00 88.94 106 SER A C 1
ATOM 852 O O . SER A 1 106 ? -23.714 5.478 38.556 1.00 88.94 106 SER A O 1
ATOM 854 N N . ALA A 1 107 ? -22.461 5.846 40.379 1.00 90.88 107 ALA A N 1
ATOM 855 C CA . ALA A 1 107 ? -21.217 6.049 39.637 1.00 90.88 107 ALA A CA 1
ATOM 856 C C . ALA A 1 107 ? -20.837 4.846 38.748 1.00 90.88 107 ALA A C 1
ATOM 858 O O . ALA A 1 107 ? -20.366 5.022 37.625 1.00 90.88 107 ALA A O 1
ATOM 859 N N . GLN A 1 108 ? -21.053 3.611 39.221 1.00 91.69 108 GLN A N 1
ATOM 860 C CA . GLN A 1 108 ? -20.818 2.407 38.411 1.00 91.69 108 GLN A CA 1
ATOM 861 C C . GLN A 1 108 ? -21.838 2.252 37.277 1.00 91.69 108 GLN A C 1
ATOM 863 O O . GLN A 1 108 ? -21.488 1.766 36.201 1.00 91.69 108 GLN A O 1
ATOM 868 N N . THR A 1 109 ? -23.081 2.684 37.489 1.00 92.94 109 THR A N 1
ATOM 869 C CA . THR A 1 109 ? -24.122 2.699 36.452 1.00 92.94 109 THR A CA 1
ATOM 870 C C . THR A 1 109 ? -23.772 3.690 35.340 1.00 92.94 109 THR A C 1
ATOM 872 O O . THR A 1 109 ? -23.844 3.341 34.161 1.00 92.94 109 THR A O 1
ATOM 875 N N . ASP A 1 110 ? -23.288 4.881 35.691 1.00 93.62 110 ASP A N 1
ATOM 876 C CA . ASP A 1 110 ? -22.841 5.884 34.717 1.00 93.62 110 ASP A CA 1
ATOM 877 C C . ASP A 1 110 ? -21.617 5.403 33.919 1.00 93.62 110 ASP A C 1
ATOM 879 O O . ASP A 1 110 ? -21.567 5.528 32.689 1.00 93.62 110 ASP A O 1
ATOM 883 N N . ALA A 1 111 ? -20.652 4.768 34.594 1.00 93.19 111 ALA A N 1
ATOM 884 C CA . ALA A 1 111 ? -19.490 4.158 33.948 1.00 93.19 111 ALA A CA 1
ATOM 885 C C . ALA A 1 111 ? -19.883 3.017 32.992 1.00 93.19 111 ALA A C 1
ATOM 887 O O . ALA A 1 111 ? -19.298 2.877 31.909 1.00 93.19 111 ALA A O 1
ATOM 888 N N . LEU A 1 112 ? -20.892 2.218 33.363 1.00 95.19 112 LEU A N 1
ATOM 889 C CA . LEU A 1 112 ? -21.449 1.173 32.507 1.00 95.19 112 LEU A CA 1
ATOM 890 C C . LEU A 1 112 ? -22.086 1.772 31.250 1.00 95.19 112 LEU A C 1
ATOM 892 O O . LEU A 1 112 ? -21.779 1.319 30.146 1.00 95.19 112 LEU A O 1
ATOM 896 N N . ASN A 1 113 ? -22.939 2.786 31.412 1.00 95.38 113 ASN A N 1
ATOM 897 C CA . ASN A 1 113 ? -23.613 3.462 30.304 1.00 95.38 113 ASN A CA 1
ATOM 898 C C . ASN A 1 113 ? -22.599 4.059 29.322 1.00 95.38 113 ASN A C 1
ATOM 900 O O . ASN A 1 113 ? -22.668 3.779 28.124 1.00 95.38 113 ASN A O 1
ATOM 904 N N . THR A 1 114 ? -21.593 4.765 29.844 1.00 95.81 114 THR A N 1
ATOM 905 C CA . THR A 1 114 ? -20.502 5.350 29.049 1.00 95.81 114 THR A CA 1
ATOM 906 C C . THR A 1 114 ? -19.728 4.278 28.278 1.00 95.81 114 THR A C 1
ATOM 908 O O . THR A 1 114 ? -19.491 4.409 27.078 1.00 95.81 114 THR A O 1
ATOM 911 N N . SER A 1 115 ? -19.374 3.169 28.935 1.00 95.50 115 SER A N 1
ATOM 912 C CA . SER A 1 115 ? -18.636 2.073 28.291 1.00 95.50 115 SER A CA 1
ATOM 913 C C . SER A 1 115 ? -19.471 1.361 27.217 1.00 95.50 115 SER A C 1
ATOM 915 O O . SER A 1 115 ? -18.940 0.952 26.184 1.00 95.50 115 SER A O 1
ATOM 917 N N . CYS A 1 116 ? -20.786 1.230 27.423 1.00 96.31 116 CYS A N 1
ATOM 918 C CA . CYS A 1 116 ? -21.699 0.672 26.423 1.00 96.31 116 CYS A CA 1
ATOM 919 C C . CYS A 1 116 ? -21.842 1.594 25.205 1.00 96.31 116 CYS A C 1
ATOM 921 O O . CYS A 1 116 ? -21.902 1.114 24.072 1.00 96.31 116 CYS A O 1
ATOM 923 N N . GLU A 1 117 ? -21.878 2.909 25.418 1.00 96.88 117 GLU A N 1
ATOM 924 C CA . GLU A 1 117 ? -21.874 3.887 24.333 1.00 96.88 117 GLU A CA 1
ATOM 925 C C . GLU A 1 117 ? -20.558 3.846 23.543 1.00 96.88 117 GLU A C 1
ATOM 927 O O . GLU A 1 117 ? -20.580 3.786 22.311 1.00 96.88 117 GLU A O 1
ATOM 932 N N . GLU A 1 118 ? -19.411 3.765 24.226 1.00 96.44 118 GLU A N 1
ATOM 933 C CA . GLU A 1 118 ? -18.117 3.577 23.564 1.00 96.44 118 GLU A CA 1
ATOM 934 C C . GLU A 1 118 ? -18.097 2.292 22.722 1.00 96.44 118 GLU A C 1
ATOM 936 O O . GLU A 1 118 ? -17.646 2.323 21.575 1.00 96.44 118 GLU A O 1
ATOM 941 N N . MET A 1 119 ? -18.631 1.176 23.234 1.00 97.06 119 MET A N 1
ATOM 942 C CA . MET A 1 119 ? -18.741 -0.068 22.463 1.00 97.06 119 MET A CA 1
ATOM 943 C C . MET A 1 119 ? -19.554 0.112 21.182 1.00 97.06 119 MET A C 1
ATOM 945 O O . MET A 1 119 ? -19.083 -0.285 20.119 1.00 97.06 119 MET A O 1
ATOM 949 N N . ARG A 1 120 ? -20.732 0.747 21.253 1.00 96.94 120 ARG A N 1
ATOM 950 C CA . ARG A 1 120 ? -21.562 1.018 20.064 1.00 96.94 120 ARG A CA 1
ATOM 951 C C . ARG A 1 120 ? -20.817 1.885 19.049 1.00 96.94 120 ARG A C 1
ATOM 953 O O . ARG A 1 120 ? -20.850 1.607 17.851 1.00 96.94 120 ARG A O 1
ATOM 960 N N . ASN A 1 121 ? -20.091 2.893 19.530 1.00 97.75 121 ASN A N 1
ATOM 961 C CA . ASN A 1 121 ? -19.264 3.755 18.691 1.00 97.75 121 ASN A CA 1
ATOM 962 C C . ASN A 1 121 ? -18.110 2.986 18.024 1.00 97.75 121 ASN A C 1
ATOM 964 O O . ASN A 1 121 ? -17.818 3.211 16.847 1.00 97.75 121 ASN A O 1
ATOM 968 N N . LEU A 1 122 ? -17.454 2.073 18.746 1.00 98.06 122 LEU A N 1
ATOM 969 C CA . LEU A 1 122 ? -16.407 1.206 18.201 1.00 98.06 122 LEU A CA 1
ATOM 970 C C . LEU A 1 122 ? -16.970 0.213 17.181 1.00 98.06 122 LEU A C 1
ATOM 972 O O . LEU A 1 122 ? -16.391 0.081 16.106 1.00 98.06 122 LEU A O 1
ATOM 976 N N . ASP A 1 123 ? -18.104 -0.425 17.468 1.00 98.19 123 ASP A N 1
ATOM 977 C CA . ASP A 1 123 ? -18.767 -1.357 16.552 1.00 98.19 123 ASP A CA 1
ATOM 978 C C . ASP A 1 123 ? -19.157 -0.651 15.238 1.00 98.19 123 ASP A C 1
ATOM 980 O O . ASP A 1 123 ? -18.875 -1.162 14.153 1.00 98.19 123 ASP A O 1
ATOM 984 N N . ALA A 1 124 ? -19.696 0.574 15.309 1.00 98.00 124 ALA A N 1
ATOM 985 C CA . ALA A 1 124 ? -20.003 1.378 14.125 1.00 98.00 124 ALA A CA 1
ATOM 986 C C . ALA A 1 124 ? -18.747 1.727 13.302 1.00 98.00 124 ALA A C 1
ATOM 988 O O . ALA A 1 124 ? -18.768 1.650 12.070 1.00 98.00 124 ALA A O 1
ATOM 989 N N . LYS A 1 125 ? -17.636 2.093 13.959 1.00 97.94 125 LYS A N 1
ATOM 990 C CA . LYS A 1 125 ? -16.352 2.364 13.285 1.00 97.94 125 LYS A CA 1
ATOM 991 C C . LYS A 1 125 ? -15.780 1.107 12.628 1.00 97.94 125 LYS A C 1
ATOM 993 O O . LYS A 1 125 ? -15.359 1.173 11.476 1.00 97.94 125 LYS A O 1
ATOM 998 N N . ILE A 1 126 ? -15.808 -0.029 13.326 1.00 98.38 126 ILE A N 1
ATOM 999 C CA . ILE A 1 126 ? -15.345 -1.324 12.811 1.00 98.38 126 ILE A CA 1
ATOM 1000 C C . ILE A 1 126 ? -16.156 -1.723 11.577 1.00 98.38 126 ILE A C 1
ATOM 1002 O O . ILE A 1 126 ? -15.560 -2.045 10.553 1.00 98.38 126 ILE A O 1
ATOM 1006 N N . ALA A 1 127 ? -17.488 -1.642 11.638 1.00 98.00 127 ALA A N 1
ATOM 1007 C CA . ALA A 1 127 ? -18.357 -2.000 10.518 1.00 98.00 127 ALA A CA 1
ATOM 1008 C C . ALA A 1 127 ? -18.081 -1.141 9.270 1.00 98.00 127 ALA A C 1
ATOM 1010 O O . ALA A 1 127 ? -17.985 -1.666 8.159 1.00 98.00 127 ALA A O 1
ATOM 1011 N N . ARG A 1 128 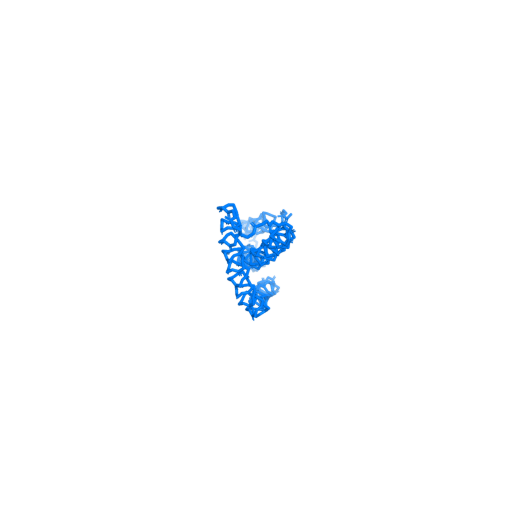? -17.891 0.175 9.450 1.00 97.06 128 ARG A N 1
ATOM 1012 C CA . ARG A 1 128 ? -17.525 1.097 8.359 1.00 97.06 128 ARG A CA 1
ATOM 1013 C C . ARG A 1 128 ? -16.153 0.783 7.759 1.00 97.06 128 ARG A C 1
ATOM 1015 O O . ARG A 1 128 ? -15.980 0.826 6.542 1.00 97.06 128 ARG A O 1
ATOM 1022 N N . GLU A 1 129 ? -15.165 0.476 8.591 1.00 97.31 129 GLU A N 1
ATOM 1023 C CA . GLU A 1 129 ? -13.822 0.173 8.095 1.00 97.31 129 GLU A CA 1
ATOM 1024 C C . GLU A 1 129 ? -13.795 -1.186 7.376 1.00 97.31 129 GLU A C 1
ATOM 1026 O O . GLU A 1 129 ? -13.270 -1.292 6.267 1.00 97.31 129 GLU A O 1
ATOM 1031 N N . GLN A 1 130 ? -14.455 -2.207 7.931 1.00 96.44 130 GLN A N 1
ATOM 1032 C CA . GLN A 1 130 ? -14.581 -3.532 7.314 1.00 96.44 130 GLN A CA 1
ATOM 1033 C C . GLN A 1 130 ? -15.281 -3.491 5.953 1.00 96.44 130 GLN A C 1
ATOM 1035 O O . GLN A 1 130 ? -14.852 -4.188 5.031 1.00 96.44 130 GLN A O 1
ATOM 1040 N N . SER A 1 131 ? -16.318 -2.662 5.798 1.00 96.31 131 SER A N 1
ATOM 1041 C CA . SER A 1 131 ? -17.046 -2.563 4.529 1.00 96.31 131 SER A CA 1
ATOM 1042 C C . SER A 1 131 ? -16.213 -1.931 3.410 1.00 96.31 131 SER A C 1
ATOM 1044 O O . SER A 1 131 ? -16.421 -2.237 2.236 1.00 96.31 131 SER A O 1
ATOM 1046 N N . THR A 1 132 ? -15.227 -1.091 3.745 1.00 97.00 132 THR A N 1
ATOM 1047 C CA . THR A 1 132 ? -14.439 -0.342 2.751 1.00 97.00 132 THR A CA 1
ATOM 1048 C C . THR A 1 132 ? -13.033 -0.899 2.521 1.00 97.00 132 THR A C 1
ATOM 1050 O O . THR A 1 132 ? -12.466 -0.704 1.440 1.00 97.00 132 THR A O 1
ATOM 1053 N N . ILE A 1 133 ? -12.459 -1.628 3.485 1.00 97.25 133 ILE A N 1
ATOM 1054 C CA . ILE A 1 133 ? -11.063 -2.082 3.417 1.00 97.25 133 ILE A CA 1
ATOM 1055 C C . ILE A 1 133 ? -10.812 -3.061 2.261 1.00 97.25 133 ILE A C 1
ATOM 1057 O O . ILE A 1 133 ? -9.771 -2.992 1.610 1.00 97.25 133 ILE A O 1
ATOM 1061 N N . VAL A 1 134 ? -11.766 -3.940 1.938 1.00 96.69 134 VAL A N 1
ATOM 1062 C CA . VAL A 1 134 ? -11.613 -4.915 0.842 1.00 96.69 134 VAL A CA 1
ATOM 1063 C C . VAL A 1 134 ? -11.530 -4.211 -0.512 1.00 96.69 134 VAL A C 1
ATOM 1065 O O . VAL A 1 134 ? -10.629 -4.495 -1.305 1.00 96.69 134 VAL A O 1
ATOM 1068 N N . ALA A 1 135 ? -12.431 -3.261 -0.773 1.00 97.38 135 ALA A N 1
ATOM 1069 C CA . ALA A 1 135 ? -12.417 -2.470 -2.002 1.00 97.38 135 ALA A CA 1
ATOM 1070 C C . ALA A 1 135 ? -11.126 -1.643 -2.115 1.00 97.38 135 ALA A C 1
ATOM 1072 O O . ALA A 1 135 ? -10.510 -1.586 -3.181 1.00 97.38 135 ALA A O 1
ATOM 1073 N N . PHE A 1 136 ? -10.665 -1.075 -0.999 1.00 97.94 136 PHE A N 1
ATOM 1074 C CA . PHE A 1 136 ? -9.403 -0.348 -0.937 1.00 97.94 136 PHE A CA 1
ATOM 1075 C C . PHE A 1 136 ? -8.196 -1.235 -1.270 1.00 97.94 136 PHE A C 1
ATOM 1077 O O . PHE A 1 136 ? -7.398 -0.876 -2.136 1.00 97.94 136 PHE A O 1
ATOM 1084 N N . LYS A 1 137 ? -8.099 -2.431 -0.669 1.00 97.94 137 LYS A N 1
ATOM 1085 C CA . LYS A 1 137 ? -7.047 -3.411 -0.986 1.00 97.94 137 LYS A CA 1
ATOM 1086 C C . LYS A 1 137 ? -7.041 -3.767 -2.466 1.00 97.94 137 LYS A C 1
ATOM 1088 O O . LYS A 1 137 ? -5.979 -3.754 -3.083 1.00 97.94 137 LYS A O 1
ATOM 1093 N N . ARG A 1 138 ? -8.213 -4.037 -3.054 1.00 98.00 138 ARG A N 1
ATOM 1094 C CA . ARG A 1 138 ? -8.340 -4.338 -4.491 1.00 98.00 138 ARG A CA 1
ATOM 1095 C C . ARG A 1 138 ? -7.850 -3.176 -5.354 1.00 98.00 138 ARG A C 1
ATOM 1097 O O . ARG A 1 138 ? -7.068 -3.404 -6.273 1.00 98.00 138 ARG A O 1
ATOM 1104 N N . LYS A 1 139 ? -8.245 -1.940 -5.028 1.00 97.50 139 LYS A N 1
ATOM 1105 C CA . LYS A 1 139 ? -7.798 -0.724 -5.726 1.00 97.50 139 LYS A CA 1
ATOM 1106 C C . LYS A 1 139 ? -6.277 -0.560 -5.663 1.00 97.50 139 LYS A C 1
ATOM 1108 O O . LYS A 1 139 ? -5.639 -0.431 -6.703 1.00 97.50 139 LYS A O 1
ATOM 1113 N N . CYS A 1 140 ? -5.688 -0.612 -4.468 1.00 97.56 140 CYS A N 1
ATOM 1114 C CA . CYS A 1 140 ? -4.240 -0.488 -4.291 1.00 97.56 140 CYS A CA 1
ATOM 1115 C C . CYS A 1 140 ? -3.479 -1.617 -4.994 1.00 97.56 140 CYS A C 1
ATOM 1117 O O . CYS A 1 140 ? -2.488 -1.350 -5.671 1.00 97.56 140 CYS A O 1
ATOM 1119 N N . THR A 1 141 ? -3.986 -2.851 -4.904 1.00 96.75 141 THR A N 1
ATOM 1120 C CA . THR A 1 141 ? -3.386 -4.019 -5.560 1.00 96.75 141 THR A CA 1
ATOM 1121 C C . THR A 1 141 ? -3.376 -3.866 -7.070 1.00 96.75 141 THR A C 1
ATOM 1123 O O . THR A 1 141 ? -2.330 -4.014 -7.697 1.00 96.75 141 THR A O 1
ATOM 1126 N N . LYS A 1 142 ? -4.518 -3.497 -7.660 1.00 97.19 142 LYS A N 1
ATOM 1127 C CA . LYS A 1 142 ? -4.609 -3.218 -9.095 1.00 97.19 142 LYS A CA 1
ATOM 1128 C C . LYS A 1 142 ? -3.603 -2.144 -9.505 1.00 97.19 142 LYS A C 1
ATOM 1130 O O . LYS A 1 142 ? -2.860 -2.347 -10.463 1.00 97.19 142 LYS A O 1
ATOM 1135 N N . ASN A 1 143 ? -3.542 -1.040 -8.762 1.00 96.00 143 ASN A N 1
ATOM 1136 C CA . ASN A 1 143 ? -2.641 0.069 -9.063 1.00 96.00 143 ASN A CA 1
ATOM 1137 C C . ASN A 1 143 ? -1.173 -0.361 -9.027 1.00 96.00 143 ASN A C 1
ATOM 1139 O O . ASN A 1 143 ? -0.450 -0.139 -9.996 1.00 96.00 143 ASN A O 1
ATOM 1143 N N . TRP A 1 144 ? -0.717 -1.000 -7.946 1.00 94.81 144 TRP A N 1
ATOM 1144 C CA . TRP A 1 144 ? 0.697 -1.351 -7.847 1.00 94.81 144 TRP A CA 1
ATOM 1145 C C . TRP A 1 144 ? 1.096 -2.475 -8.801 1.00 94.81 144 TRP A C 1
ATOM 1147 O O . TRP A 1 144 ? 2.234 -2.469 -9.254 1.0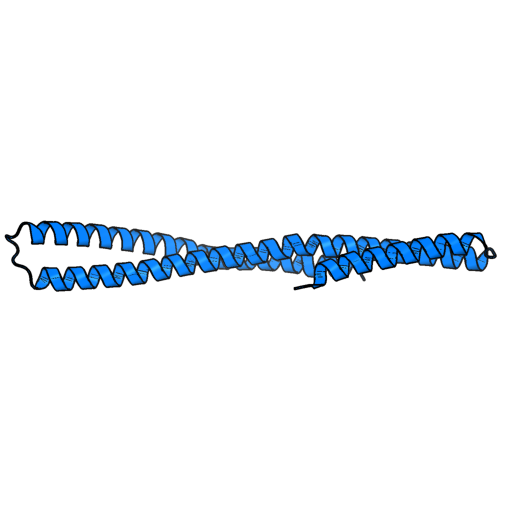0 94.81 144 TRP A O 1
ATOM 1157 N N . LEU A 1 145 ? 0.206 -3.423 -9.129 1.00 95.88 145 LEU A N 1
ATOM 1158 C CA . LEU A 1 145 ? 0.510 -4.477 -10.105 1.00 95.88 145 LEU A CA 1
ATOM 1159 C C . LEU A 1 145 ? 0.585 -3.902 -11.520 1.00 95.88 145 LEU A C 1
ATOM 1161 O O . LEU A 1 145 ? 1.514 -4.234 -12.249 1.00 95.88 145 LEU A O 1
ATOM 1165 N N . THR A 1 146 ? -0.322 -2.985 -11.868 1.00 96.50 146 THR A N 1
ATOM 1166 C CA . THR A 1 146 ? -0.277 -2.253 -13.145 1.00 96.50 146 THR A CA 1
ATOM 1167 C C . THR A 1 146 ? 1.044 -1.502 -13.282 1.00 96.50 146 THR A C 1
ATOM 1169 O O . THR A 1 146 ? 1.738 -1.642 -14.280 1.00 96.50 146 THR A O 1
ATOM 1172 N N . LEU A 1 147 ? 1.445 -0.771 -12.240 1.00 95.44 147 LEU A N 1
ATOM 1173 C CA . LEU A 1 147 ? 2.723 -0.062 -12.207 1.00 95.44 147 LEU A CA 1
ATOM 1174 C C . LEU A 1 147 ? 3.930 -1.012 -12.251 1.00 95.44 147 LEU A C 1
ATOM 1176 O O . LEU A 1 147 ? 4.915 -0.735 -12.931 1.00 95.44 147 LEU A O 1
ATOM 1180 N N . LYS A 1 148 ? 3.867 -2.136 -11.526 1.00 94.56 148 LYS A N 1
ATOM 1181 C CA . LYS A 1 148 ? 4.957 -3.113 -11.442 1.00 94.56 148 LYS A CA 1
ATOM 1182 C C . LYS A 1 148 ? 5.212 -3.780 -12.784 1.00 94.56 148 LYS A C 1
ATOM 1184 O O . LYS A 1 148 ? 6.361 -3.851 -13.197 1.00 94.56 148 LYS A O 1
ATOM 1189 N N . PHE A 1 149 ? 4.166 -4.284 -13.428 1.00 95.19 149 PHE A N 1
ATOM 1190 C CA . PHE A 1 149 ? 4.301 -5.021 -14.678 1.00 95.19 149 PHE A CA 1
ATOM 1191 C C . PHE A 1 149 ? 4.376 -4.097 -15.890 1.00 95.19 149 PHE A C 1
ATOM 1193 O O . PHE A 1 149 ? 5.170 -4.369 -16.780 1.00 95.19 149 PHE A O 1
ATOM 1200 N N . GLY A 1 150 ? 3.663 -2.967 -15.891 1.00 94.94 150 GLY A N 1
ATOM 1201 C CA . GLY A 1 150 ? 3.809 -1.948 -16.933 1.00 94.94 150 GLY A CA 1
ATOM 1202 C C . GLY A 1 150 ? 5.227 -1.380 -16.978 1.00 94.94 150 GLY A C 1
ATOM 1203 O O . GLY A 1 150 ? 5.843 -1.349 -18.032 1.00 94.94 150 GLY A O 1
ATOM 1204 N N . GLY A 1 151 ? 5.802 -1.040 -15.820 1.00 93.25 151 GLY A N 1
ATOM 1205 C CA . GLY A 1 151 ? 7.187 -0.574 -15.767 1.00 93.25 151 GLY A CA 1
ATOM 1206 C C . GLY A 1 151 ? 8.232 -1.660 -16.061 1.00 93.25 151 GLY A C 1
ATOM 1207 O O . GLY A 1 151 ? 9.343 -1.323 -16.444 1.00 93.25 151 GLY A O 1
ATOM 1208 N N . LEU A 1 152 ? 7.907 -2.950 -15.888 1.00 92.44 152 LEU A N 1
ATOM 1209 C CA . LEU A 1 152 ? 8.768 -4.044 -16.360 1.00 92.44 152 LEU A CA 1
ATOM 1210 C C . LEU A 1 152 ? 8.710 -4.183 -17.879 1.00 92.44 152 LEU A C 1
ATOM 1212 O O . LEU A 1 152 ? 9.749 -4.392 -18.487 1.00 92.44 152 LEU A O 1
ATOM 1216 N N . ALA A 1 153 ? 7.522 -4.046 -18.470 1.00 94.00 153 ALA A N 1
ATOM 1217 C CA . ALA A 1 153 ? 7.345 -4.087 -19.915 1.00 94.00 153 ALA A CA 1
ATOM 1218 C C . ALA A 1 153 ? 8.074 -2.932 -20.616 1.00 94.00 153 ALA A C 1
ATOM 1220 O O . ALA A 1 153 ? 8.602 -3.136 -21.692 1.00 94.00 153 ALA A O 1
ATOM 1221 N N . GLU A 1 154 ? 8.173 -1.753 -19.990 1.00 91.00 154 GLU A N 1
ATOM 1222 C CA . GLU A 1 154 ? 8.991 -0.642 -20.512 1.00 91.00 154 GLU A CA 1
ATOM 1223 C C . GLU A 1 154 ? 10.505 -0.959 -20.537 1.00 91.00 154 GLU A C 1
ATOM 1225 O O . GLU A 1 154 ? 11.252 -0.276 -21.232 1.00 91.00 154 GLU A O 1
ATOM 1230 N N . CYS A 1 155 ? 10.973 -1.955 -19.772 1.00 89.25 155 CYS A N 1
ATOM 1231 C CA . CYS A 1 155 ? 12.378 -2.379 -19.745 1.00 89.25 155 CYS A CA 1
ATOM 1232 C C . CYS A 1 155 ? 12.698 -3.512 -20.736 1.00 89.25 155 CYS A C 1
ATOM 1234 O O . CYS A 1 155 ? 13.872 -3.849 -20.872 1.00 89.25 155 CYS A O 1
ATOM 1236 N N . CYS A 1 156 ? 11.697 -4.150 -21.342 1.00 79.12 156 CYS A N 1
ATOM 1237 C CA . CYS A 1 156 ? 11.867 -5.260 -22.283 1.00 79.12 156 CYS A CA 1
ATOM 1238 C C . CYS A 1 156 ? 11.642 -4.777 -23.713 1.00 79.12 156 CYS A C 1
ATOM 1240 O O . CYS A 1 156 ? 12.348 -5.305 -24.596 1.00 79.12 156 CYS A O 1
#

Foldseek 3Di:
DCVLVVLLVVLVVLLVVLVVLCVVLVPDDPVSVVVSPVVSVLSNQLSVLSNLLSVLVVLLVVLVVVLVVLVVVLVVLVVVLVVLVVVLVVLVVVLVVDDCPDPVNVVSVVVNVVSVVVNVVSVVVNVVSVVCSVVSNVVSVVVSVCSNVVSVVSND

Organism: NCBI:txid930992

Secondary structure (DSSP, 8-state):
--HHHHHHHHHHHHHHHHHHHHHHHTTS-HHHHHHHHHHHHHHHHHHHHHHHHHHHHHHHHHHHHHHHHHHHHHHHHHHHHHHHHHHHHHHHHHHTTS-TTSHHHHHHHHHHHHHHHHHHHHHHHHHHHHHHHHHHHHHHHHHHHHHHHHHHHTT-